Protein AF-A0A7S4CSB8-F1 (afdb_monomer_lite)

Foldseek 3Di:
DPPQVVLVVCVQPDQVLVCVVCVQQVHDNPDGPVNDDPVSCVVSVVSSVVCSVVSVVSSVVSVVVVVVVVVVVVVVVCVVPDDDDDDFDDDPPDTDDDD

Secondary structure (DSSP, 8-state):
-TTTGGGGG-TT--HHHHHHHHHHTT--TT--GGG--HHHHHTTHHHHHHTHHHHHHHHHHHHHHHHHHHHHHHHHHHHHH---------STT------

pLDDT: mean 86.32, std 12.68, range [48.22, 97.94]

Radius of gyration: 25.36 Å; chains: 1; bounding box: 55×28×69 Å

Structure (mmCIF, N/CA/C/O backbone):
data_AF-A0A7S4CSB8-F1
#
_entry.id   AF-A0A7S4CSB8-F1
#
loop_
_atom_site.group_PDB
_atom_site.id
_atom_site.type_symbol
_atom_site.label_atom_id
_atom_site.label_alt_id
_atom_site.label_comp_id
_atom_site.label_asym_id
_atom_site.label_entity_id
_atom_site.label_seq_id
_atom_site.pdbx_PDB_ins_code
_atom_site.Cartn_x
_atom_site.Cartn_y
_atom_site.Cartn_z
_atom_site.occupancy
_atom_site.B_iso_or_equiv
_atom_site.auth_seq_id
_atom_site.auth_comp_id
_atom_site.auth_asym_id
_atom_site.auth_atom_id
_atom_site.pdbx_PDB_model_num
ATOM 1 N N . MET A 1 1 ? -13.111 -15.357 11.139 1.00 52.97 1 MET A N 1
ATOM 2 C CA . MET A 1 1 ? -12.318 -14.185 11.579 1.00 52.97 1 MET A CA 1
ATOM 3 C C . MET A 1 1 ? -10.821 -14.244 11.238 1.00 52.97 1 MET A C 1
ATOM 5 O O . MET A 1 1 ? -10.263 -13.205 10.935 1.00 52.97 1 MET A O 1
ATOM 9 N N . VAL A 1 2 ? -10.141 -15.399 11.220 1.00 54.94 2 VAL A N 1
ATOM 10 C CA . VAL A 1 2 ? -8.661 -15.447 11.063 1.00 54.94 2 VAL A CA 1
ATOM 11 C C . VAL A 1 2 ? -8.088 -15.115 9.653 1.00 54.94 2 VAL A C 1
ATOM 13 O O . VAL A 1 2 ? -6.998 -14.550 9.595 1.00 54.94 2 VAL A O 1
ATOM 16 N N . PRO A 1 3 ? -8.756 -15.365 8.502 1.00 68.81 3 PRO A N 1
ATOM 17 C CA . PRO A 1 3 ? -8.130 -15.148 7.185 1.00 68.81 3 PRO A CA 1
ATOM 18 C C . PRO A 1 3 ? -7.968 -13.688 6.737 1.00 68.81 3 PRO A C 1
ATOM 20 O O . PRO A 1 3 ? -7.199 -13.443 5.809 1.00 68.81 3 PRO A O 1
ATOM 23 N N . CYS A 1 4 ? -8.696 -12.740 7.334 1.00 78.06 4 CYS A N 1
ATOM 24 C CA . CYS A 1 4 ? -8.805 -11.363 6.830 1.00 78.06 4 CYS A CA 1
ATOM 25 C C . CYS A 1 4 ? -7.722 -10.436 7.396 1.00 78.06 4 CYS A C 1
ATOM 27 O O . CYS A 1 4 ? -7.261 -9.530 6.709 1.00 78.06 4 CYS A O 1
ATOM 29 N N . LEU A 1 5 ? -7.247 -10.713 8.617 1.00 82.31 5 LEU A N 1
ATOM 30 C CA . LEU A 1 5 ? -6.250 -9.888 9.307 1.00 82.31 5 LEU A CA 1
ATOM 31 C C . LEU A 1 5 ? -4.921 -9.797 8.548 1.00 82.31 5 LEU A C 1
ATOM 33 O O . LEU A 1 5 ? -4.235 -8.783 8.626 1.00 82.31 5 LEU A O 1
ATOM 37 N N . LYS A 1 6 ? -4.570 -10.823 7.762 1.00 87.50 6 LYS A N 1
ATOM 38 C CA . LYS A 1 6 ? -3.348 -10.807 6.944 1.00 87.50 6 LYS A CA 1
ATOM 39 C C . LYS A 1 6 ? -3.343 -9.684 5.901 1.00 87.50 6 LYS A C 1
ATOM 41 O O . LYS A 1 6 ? -2.276 -9.203 5.547 1.00 87.50 6 LYS A O 1
ATOM 46 N N . PHE A 1 7 ? -4.518 -9.248 5.441 1.00 89.94 7 PHE A N 1
ATOM 47 C CA . PHE A 1 7 ? -4.651 -8.170 4.460 1.00 89.94 7 PHE A CA 1
ATOM 48 C C . PHE A 1 7 ? -4.534 -6.776 5.096 1.00 89.94 7 PHE A C 1
ATOM 50 O O . PHE A 1 7 ? -4.251 -5.812 4.393 1.00 89.94 7 PHE A O 1
ATOM 57 N N . LEU A 1 8 ? -4.679 -6.674 6.423 1.00 88.25 8 LEU A N 1
ATOM 58 C CA . LEU A 1 8 ? -4.570 -5.416 7.171 1.00 88.25 8 LEU A CA 1
ATOM 59 C C . LEU A 1 8 ? -3.128 -4.977 7.431 1.00 88.25 8 LEU A C 1
ATOM 61 O O . LEU A 1 8 ? -2.910 -3.836 7.829 1.00 88.25 8 LEU A O 1
ATOM 65 N N . ARG A 1 9 ? -2.140 -5.859 7.218 1.00 87.56 9 ARG A N 1
ATOM 66 C CA . ARG A 1 9 ? -0.719 -5.515 7.393 1.00 87.56 9 ARG A CA 1
ATOM 67 C C . ARG A 1 9 ? -0.294 -4.370 6.468 1.00 87.56 9 ARG A C 1
ATOM 69 O O . ARG A 1 9 ? 0.610 -3.620 6.811 1.00 87.56 9 ARG A O 1
ATOM 76 N N . GLY A 1 10 ? -0.965 -4.236 5.323 1.00 88.19 10 GLY A N 1
ATOM 77 C CA . GLY A 1 10 ? -0.671 -3.195 4.347 1.00 88.19 10 GLY A CA 1
ATOM 78 C C . GLY A 1 10 ? 0.627 -3.436 3.578 1.00 88.19 10 GLY A C 1
ATOM 79 O O . GLY A 1 10 ? 1.260 -2.478 3.145 1.00 88.19 10 GLY A O 1
ATOM 80 N N . ASP A 1 11 ? 1.031 -4.701 3.399 1.00 89.56 11 ASP A N 1
ATOM 81 C CA . ASP A 1 11 ? 2.153 -5.047 2.521 1.00 89.56 11 ASP A CA 1
ATOM 82 C C . ASP A 1 11 ? 1.888 -4.438 1.133 1.00 89.56 11 ASP A C 1
ATOM 84 O O . ASP A 1 11 ? 0.885 -4.755 0.484 1.00 89.56 11 ASP A O 1
ATOM 88 N N . GLY A 1 12 ? 2.759 -3.517 0.710 1.00 88.25 12 GLY A N 1
ATOM 89 C CA . GLY A 1 12 ? 2.637 -2.804 -0.561 1.00 88.25 12 GLY A CA 1
ATOM 90 C C . GLY A 1 12 ? 1.722 -1.586 -0.594 1.00 88.25 12 GLY A C 1
ATOM 91 O O . GLY A 1 12 ? 1.493 -1.032 -1.667 1.00 88.25 12 GLY A O 1
ATOM 92 N N . PHE A 1 13 ? 1.185 -1.153 0.545 1.00 94.44 13 PHE A N 1
ATOM 93 C CA . PHE A 1 13 ? 0.279 -0.011 0.580 1.00 94.44 13 PHE A CA 1
ATOM 94 C C . PHE A 1 13 ? 1.046 1.301 0.432 1.00 94.44 13 PHE A C 1
ATOM 96 O O . PHE A 1 13 ? 1.976 1.598 1.183 1.00 94.44 13 PHE A O 1
ATOM 103 N N . THR A 1 14 ? 0.586 2.129 -0.498 1.00 93.12 14 THR A N 1
ATOM 104 C CA . THR A 1 14 ? 0.944 3.551 -0.571 1.00 93.12 14 THR A CA 1
ATOM 105 C C . THR A 1 14 ? 0.079 4.372 0.402 1.00 93.12 14 THR A C 1
ATOM 107 O O . THR A 1 14 ? -0.916 3.855 0.927 1.00 93.12 14 THR A O 1
ATOM 110 N N . PRO A 1 15 ? 0.395 5.657 0.655 1.00 92.69 15 PRO A N 1
ATOM 111 C CA . PRO A 1 15 ? -0.443 6.528 1.485 1.00 92.69 15 PRO A CA 1
ATOM 112 C C . PRO A 1 15 ? -1.915 6.575 1.045 1.00 92.69 15 PRO A C 1
ATOM 114 O O . PRO A 1 15 ? -2.817 6.618 1.883 1.00 92.69 15 PRO A O 1
ATOM 117 N N . GLU A 1 16 ? -2.177 6.498 -0.260 1.00 92.94 16 GLU A N 1
ATOM 118 C CA . GLU A 1 16 ? -3.527 6.457 -0.823 1.00 92.94 16 GLU A CA 1
ATOM 119 C C . GLU A 1 16 ? -4.274 5.185 -0.406 1.00 92.94 16 GLU A C 1
ATOM 121 O O . GLU A 1 16 ? -5.427 5.258 0.022 1.00 92.94 16 GLU A O 1
ATOM 126 N N . HIS A 1 17 ? -3.611 4.026 -0.452 1.00 95.06 17 HIS A N 1
ATOM 127 C CA . HIS A 1 17 ? -4.192 2.757 -0.009 1.00 95.06 17 HIS A CA 1
ATOM 128 C C . HIS A 1 17 ? -4.539 2.785 1.482 1.00 95.06 17 HIS A C 1
ATOM 130 O O . HIS A 1 17 ? -5.626 2.356 1.874 1.00 95.06 17 HIS A O 1
ATOM 136 N N . TRP A 1 18 ? -3.658 3.349 2.314 1.00 94.44 18 TRP A N 1
ATOM 137 C CA . TRP A 1 18 ? -3.939 3.546 3.736 1.00 94.44 18 TRP A CA 1
ATOM 138 C C . TRP A 1 18 ? -5.148 4.452 3.960 1.00 94.44 18 TRP A C 1
ATOM 140 O O . TRP A 1 18 ? -6.032 4.100 4.736 1.00 94.44 18 TRP A O 1
ATOM 150 N N . SER A 1 19 ? -5.250 5.561 3.223 1.00 93.12 19 SER A N 1
ATOM 151 C CA . SER A 1 19 ? -6.415 6.451 3.285 1.00 93.12 19 SER A CA 1
ATOM 152 C C . SER A 1 19 ? -7.718 5.728 2.921 1.00 93.12 19 SER A C 1
ATOM 154 O O . SER A 1 19 ? -8.726 5.866 3.620 1.00 93.12 19 SER A O 1
ATOM 156 N N . MET A 1 20 ? -7.700 4.897 1.872 1.00 93.38 20 MET A N 1
ATOM 157 C CA . MET A 1 20 ? -8.851 4.076 1.486 1.00 93.38 20 MET A CA 1
ATOM 158 C C . MET A 1 20 ? -9.229 3.070 2.578 1.00 93.38 20 MET A C 1
ATOM 160 O O . MET A 1 20 ? -10.412 2.936 2.891 1.00 93.38 20 MET A O 1
ATOM 164 N N . MET A 1 21 ? -8.245 2.403 3.189 1.00 93.00 21 MET A N 1
ATOM 165 C CA . MET A 1 21 ? -8.491 1.445 4.268 1.00 93.00 21 MET A CA 1
ATOM 166 C C . MET A 1 21 ? -9.042 2.123 5.524 1.00 93.00 21 MET A C 1
ATOM 168 O O . MET A 1 21 ? -10.017 1.645 6.099 1.00 93.00 21 MET A O 1
ATOM 172 N N . PHE A 1 22 ? -8.483 3.264 5.926 1.00 93.69 22 PHE A N 1
ATOM 173 C CA . PHE A 1 22 ? -8.968 4.022 7.082 1.00 93.69 22 PHE A CA 1
ATOM 174 C C . PHE A 1 22 ? -10.393 4.525 6.867 1.00 93.69 22 PHE A C 1
ATOM 176 O O . PHE A 1 22 ? -11.222 4.431 7.769 1.00 93.69 22 PHE A O 1
ATOM 183 N N . LYS A 1 23 ? -10.714 4.966 5.645 1.00 92.31 23 LYS A N 1
ATOM 184 C CA . LYS A 1 23 ? -12.079 5.336 5.266 1.00 92.31 23 LYS A CA 1
ATOM 185 C C . LYS A 1 23 ? -13.029 4.136 5.292 1.00 92.31 23 LYS A C 1
ATOM 187 O O . LYS A 1 23 ? -14.159 4.281 5.746 1.00 92.31 23 LYS A O 1
ATOM 192 N N . ALA A 1 24 ? -12.589 2.964 4.830 1.00 91.31 24 ALA A N 1
ATOM 193 C CA . ALA A 1 24 ? -13.397 1.746 4.865 1.00 91.31 24 ALA A CA 1
ATOM 194 C C . ALA A 1 24 ? -13.679 1.285 6.304 1.00 91.31 24 ALA A C 1
ATOM 196 O O . ALA A 1 24 ? -14.794 0.865 6.597 1.00 91.31 24 ALA A O 1
ATOM 197 N N . LEU A 1 25 ? -12.710 1.409 7.209 1.00 91.75 25 LEU A N 1
ATOM 198 C CA . LEU A 1 25 ? -12.829 0.981 8.607 1.00 91.75 25 LEU A CA 1
ATOM 199 C C . LEU A 1 25 ? -13.347 2.067 9.559 1.00 91.75 25 LEU A C 1
ATOM 201 O O . LEU A 1 25 ? -13.407 1.841 10.767 1.00 91.75 25 LEU A O 1
ATOM 205 N N . GLU A 1 26 ? -13.718 3.233 9.024 1.00 91.81 26 GLU A N 1
ATOM 206 C CA . GLU A 1 26 ? -14.206 4.377 9.805 1.00 91.81 26 GLU A CA 1
ATOM 207 C C . GLU A 1 26 ? -13.251 4.734 10.957 1.00 91.81 26 GLU A C 1
ATOM 209 O O . GLU A 1 26 ? -13.658 4.984 12.096 1.00 91.81 26 GLU A O 1
ATOM 214 N N . LEU A 1 27 ? -11.953 4.702 10.646 1.00 89.12 27 LEU A N 1
ATOM 215 C CA . LEU A 1 27 ? -10.881 5.115 11.543 1.00 89.12 27 LEU A CA 1
ATOM 216 C C . LEU A 1 27 ? -10.727 6.639 11.520 1.00 89.12 27 LEU A C 1
ATOM 218 O O . LEU A 1 27 ? -11.196 7.317 10.601 1.00 89.12 27 LEU A O 1
ATOM 222 N N . ASP A 1 28 ? -10.086 7.178 12.558 1.00 86.50 28 ASP A N 1
ATOM 223 C CA . ASP A 1 28 ? -9.888 8.620 12.708 1.00 86.50 28 ASP A CA 1
ATOM 224 C C . ASP A 1 28 ? -9.216 9.223 11.459 1.00 86.50 28 ASP A C 1
ATOM 226 O O . ASP A 1 28 ? -8.241 8.686 10.932 1.00 86.50 28 ASP A O 1
ATOM 230 N N . LYS A 1 29 ? -9.736 10.359 10.982 1.00 75.12 29 LYS A N 1
ATOM 231 C CA . LYS A 1 29 ? -9.261 11.044 9.769 1.00 75.12 29 LYS A CA 1
ATOM 232 C C . LYS A 1 29 ? -7.842 11.606 9.904 1.00 75.12 29 LYS A C 1
ATOM 234 O O . LYS A 1 29 ? -7.219 11.894 8.886 1.00 75.12 29 LYS A O 1
ATOM 239 N N . GLY A 1 30 ? -7.351 11.792 11.128 1.00 81.88 30 GLY A N 1
ATOM 240 C CA . GLY A 1 30 ? -5.978 12.194 11.427 1.00 81.88 30 GLY A CA 1
ATOM 241 C C . GLY A 1 30 ? -5.023 11.019 11.638 1.00 81.88 30 GLY A C 1
ATOM 242 O O . GLY A 1 30 ? -3.832 11.249 11.862 1.00 81.88 30 GLY A O 1
ATOM 243 N N . LEU A 1 31 ? -5.519 9.776 11.588 1.00 87.44 31 LEU A N 1
ATOM 244 C CA . LEU A 1 31 ? -4.683 8.593 11.729 1.00 87.44 31 LEU A CA 1
ATOM 245 C C . LEU A 1 31 ? -3.832 8.404 10.474 1.00 87.44 31 LEU A C 1
ATOM 247 O O . LEU A 1 31 ? -4.316 8.434 9.342 1.00 87.44 31 LEU A O 1
ATOM 251 N N . THR A 1 32 ? -2.546 8.186 10.694 1.00 89.50 32 THR A N 1
ATOM 252 C CA . THR A 1 32 ? -1.559 7.927 9.652 1.00 89.50 32 THR A CA 1
ATOM 253 C C . THR A 1 32 ? -0.956 6.542 9.853 1.00 89.50 32 THR A C 1
ATOM 255 O O . THR A 1 32 ? -0.998 5.991 10.955 1.00 89.50 32 THR A O 1
ATOM 258 N N . ALA A 1 33 ? -0.399 5.958 8.790 1.00 88.25 33 ALA A N 1
ATOM 259 C CA . ALA A 1 33 ? 0.177 4.614 8.848 1.00 88.25 33 ALA A CA 1
ATOM 260 C C . ALA A 1 33 ? 1.297 4.493 9.902 1.00 88.25 33 ALA A C 1
ATOM 262 O O . ALA A 1 33 ? 1.419 3.456 10.543 1.00 88.25 33 ALA A O 1
ATOM 263 N N . ASP A 1 34 ? 2.059 5.564 10.146 1.00 90.25 34 ASP A N 1
ATOM 264 C CA . ASP A 1 34 ? 3.107 5.633 11.175 1.00 90.25 34 ASP A CA 1
ATOM 265 C C . ASP A 1 34 ? 2.571 5.642 12.617 1.00 90.25 34 ASP A C 1
ATOM 267 O O . ASP A 1 34 ? 3.275 5.225 13.535 1.00 90.25 34 ASP A O 1
ATOM 271 N N . LYS A 1 35 ? 1.324 6.079 12.829 1.00 90.31 35 LYS A N 1
ATOM 272 C CA . LYS A 1 35 ? 0.659 6.110 14.147 1.00 90.31 35 LYS A CA 1
ATOM 273 C C . LYS A 1 35 ? -0.335 4.968 14.337 1.00 90.31 35 LYS A C 1
ATOM 275 O O . LYS A 1 35 ? -0.988 4.883 15.378 1.00 90.31 35 LYS A O 1
ATOM 280 N N . LEU A 1 36 ? -0.470 4.097 13.341 1.00 90.75 36 LEU A N 1
ATOM 281 C CA . LEU A 1 36 ? -1.399 2.983 13.363 1.00 90.75 36 LEU A CA 1
ATOM 282 C C . LEU A 1 36 ? -0.953 1.936 14.388 1.00 90.75 36 LEU A C 1
ATOM 284 O O . LEU A 1 36 ? 0.093 1.305 14.269 1.00 90.75 36 LEU A O 1
ATOM 288 N N . GLN A 1 37 ? -1.792 1.732 15.394 1.00 91.25 37 GLN A N 1
ATOM 289 C CA . GLN A 1 37 ? -1.612 0.702 16.417 1.00 91.25 37 GLN A CA 1
ATOM 290 C C . GLN A 1 37 ? -2.631 -0.427 16.267 1.00 91.25 37 GLN A C 1
ATOM 292 O O . GLN A 1 37 ? -3.729 -0.212 15.757 1.00 91.25 37 GLN A O 1
ATOM 297 N N . PHE A 1 38 ? -2.297 -1.611 16.786 1.00 87.44 38 PHE A N 1
ATOM 298 C CA . PHE A 1 38 ? -3.146 -2.803 16.704 1.00 87.44 38 PHE A CA 1
ATOM 299 C C . PHE A 1 38 ? -4.550 -2.601 17.293 1.00 87.44 38 PHE A C 1
ATOM 301 O O . PHE A 1 38 ? -5.517 -3.112 16.730 1.00 87.44 38 PHE A O 1
ATOM 308 N N . HIS A 1 39 ? -4.681 -1.826 18.378 1.00 90.44 39 HIS A N 1
ATOM 309 C CA . HIS A 1 39 ? -5.978 -1.602 19.023 1.00 90.44 39 HIS A CA 1
ATOM 310 C C . HIS A 1 39 ? -7.007 -0.981 18.063 1.00 90.44 39 HIS A C 1
ATOM 312 O O . HIS A 1 39 ? -8.156 -1.400 18.080 1.00 90.44 39 HIS A O 1
ATOM 318 N N . HIS A 1 40 ? -6.591 -0.107 17.134 1.00 90.75 40 HIS A N 1
ATOM 319 C CA . HIS A 1 40 ? -7.490 0.491 16.139 1.00 90.75 40 HIS A CA 1
ATOM 320 C C . HIS A 1 40 ? -8.209 -0.558 15.279 1.00 90.75 40 HIS A C 1
ATOM 322 O O . HIS A 1 40 ? -9.341 -0.340 14.858 1.00 90.75 40 HIS A O 1
ATOM 328 N N . PHE A 1 41 ? -7.566 -1.700 15.013 1.00 89.25 41 PHE A N 1
ATOM 329 C CA . PHE A 1 41 ? -8.196 -2.804 14.293 1.00 89.25 41 PHE A CA 1
ATO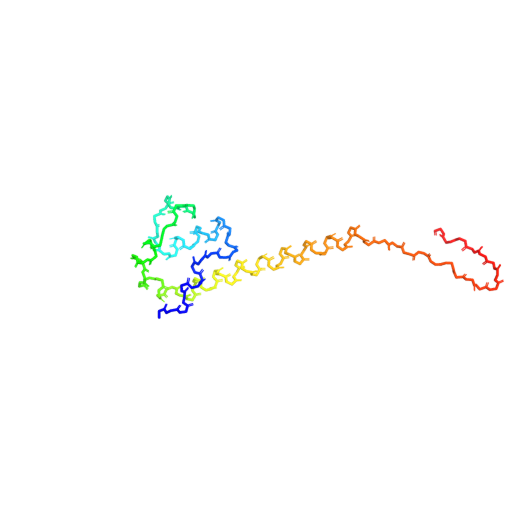M 330 C C . PHE A 1 41 ? -9.067 -3.666 15.203 1.00 89.25 41 PHE A C 1
ATOM 332 O O . PHE A 1 41 ? -10.131 -4.108 14.782 1.00 89.25 41 PHE A O 1
ATOM 339 N N . VAL A 1 42 ? -8.648 -3.894 16.449 1.00 89.31 42 VAL A N 1
ATOM 340 C CA . VAL A 1 42 ? -9.439 -4.665 17.423 1.00 89.31 42 VAL A CA 1
ATOM 341 C C . VAL A 1 42 ? -10.764 -3.962 17.716 1.00 89.31 42 VAL A C 1
ATOM 343 O O . VAL A 1 42 ? -11.812 -4.601 17.672 1.00 89.31 42 VAL A O 1
ATOM 346 N N . ASP A 1 43 ? -10.727 -2.640 17.888 1.00 90.94 43 ASP A N 1
ATOM 347 C CA . ASP A 1 43 ? -11.899 -1.791 18.131 1.00 90.94 43 ASP A CA 1
ATOM 348 C C . ASP A 1 43 ? -12.894 -1.799 16.952 1.00 90.94 43 ASP A C 1
ATOM 350 O O . ASP A 1 43 ? -14.055 -1.419 17.102 1.00 90.94 43 ASP A O 1
ATOM 354 N N . LYS A 1 44 ? -12.452 -2.238 15.765 1.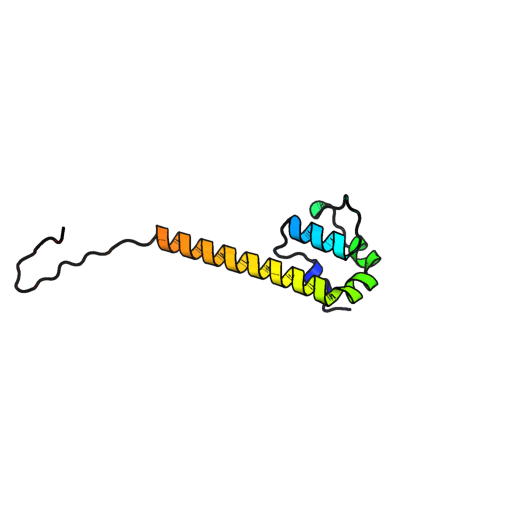00 91.12 44 LYS A N 1
ATOM 355 C CA . LYS A 1 44 ? -13.240 -2.314 14.524 1.00 91.12 44 LYS A CA 1
ATOM 356 C C . LYS A 1 44 ? -13.365 -3.743 13.979 1.00 91.12 44 LYS A C 1
ATOM 358 O O . LYS A 1 44 ? -13.665 -3.919 12.800 1.00 91.12 44 LYS A O 1
ATOM 363 N N . ALA A 1 45 ? -13.151 -4.771 14.806 1.00 89.31 45 ALA A N 1
ATOM 364 C CA . ALA A 1 45 ? -13.092 -6.171 14.369 1.00 89.31 45 ALA A CA 1
ATOM 365 C C . ALA A 1 45 ? -14.362 -6.671 13.648 1.00 89.31 45 ALA A C 1
ATOM 367 O O . ALA A 1 45 ? -14.261 -7.440 12.686 1.00 89.31 45 ALA A O 1
ATOM 368 N N . GLU A 1 46 ? -15.544 -6.215 14.069 1.00 90.06 46 GLU A N 1
ATOM 369 C CA . GLU A 1 46 ? -16.814 -6.530 13.397 1.00 90.06 46 GLU A CA 1
ATOM 370 C C . GLU A 1 46 ? -16.848 -5.930 11.988 1.00 90.06 46 GLU A C 1
ATOM 372 O O . GLU A 1 46 ? -17.008 -6.653 11.007 1.00 90.06 46 GLU A O 1
ATOM 377 N N . LEU A 1 47 ? -16.534 -4.638 11.867 1.00 91.19 47 LEU A N 1
ATOM 378 C CA . LEU A 1 47 ? -16.513 -3.928 10.588 1.00 91.19 47 LEU A CA 1
ATOM 379 C C . LEU A 1 47 ? -15.459 -4.487 9.617 1.00 91.19 47 LEU A C 1
ATOM 381 O O . LEU A 1 47 ? -15.677 -4.525 8.408 1.00 91.19 47 LEU A O 1
ATOM 385 N N . ILE A 1 48 ? -14.319 -4.949 10.139 1.00 91.12 48 ILE A N 1
ATOM 386 C CA . ILE A 1 48 ? -13.288 -5.657 9.363 1.00 91.12 48 ILE A CA 1
ATOM 387 C C . ILE A 1 48 ? -13.832 -6.969 8.798 1.00 91.12 48 ILE A C 1
ATOM 389 O O . ILE A 1 48 ? -13.476 -7.354 7.685 1.00 91.12 48 ILE A O 1
ATOM 393 N N . THR A 1 49 ? -14.656 -7.675 9.571 1.00 90.56 49 THR A N 1
ATOM 394 C CA . THR A 1 49 ? -15.256 -8.938 9.139 1.00 90.56 49 THR A CA 1
ATOM 395 C C . THR A 1 49 ? -16.315 -8.687 8.068 1.00 90.56 49 THR A C 1
ATOM 397 O O . THR A 1 49 ? -16.315 -9.388 7.058 1.00 90.56 49 THR A O 1
ATOM 400 N N . ASP A 1 50 ? -17.132 -7.646 8.231 1.00 92.19 50 ASP A N 1
ATOM 401 C CA . ASP A 1 50 ? -18.159 -7.262 7.256 1.00 92.19 50 ASP A CA 1
ATOM 402 C C . ASP A 1 50 ? -17.556 -6.760 5.937 1.00 92.19 50 ASP A C 1
ATOM 404 O O . ASP A 1 50 ? -18.045 -7.085 4.858 1.00 92.19 50 ASP A O 1
ATOM 408 N N . LYS A 1 51 ? -16.453 -6.003 6.005 1.00 91.56 51 LYS A N 1
ATOM 409 C CA . LYS A 1 51 ? -15.749 -5.445 4.834 1.00 91.56 51 LYS A CA 1
ATOM 410 C C . LYS A 1 51 ? -14.556 -6.293 4.387 1.00 91.56 51 LYS A C 1
ATOM 412 O O . LYS A 1 51 ? -13.652 -5.802 3.709 1.00 91.56 51 LYS A O 1
ATOM 417 N N . ALA A 1 52 ? -14.528 -7.571 4.760 1.00 90.81 52 ALA A N 1
ATOM 418 C CA . ALA A 1 52 ? -13.409 -8.470 4.495 1.00 90.81 52 ALA A CA 1
ATOM 419 C C . ALA A 1 52 ? -13.041 -8.564 3.003 1.00 90.81 52 ALA A C 1
ATOM 421 O O . ALA A 1 52 ? -11.854 -8.563 2.661 1.00 90.81 52 ALA A O 1
ATOM 422 N N . ASP A 1 53 ? -14.043 -8.633 2.125 1.00 91.44 53 ASP A N 1
ATOM 423 C CA . ASP A 1 53 ? -13.832 -8.741 0.681 1.00 91.44 53 ASP A CA 1
ATOM 424 C C . ASP A 1 53 ? -13.280 -7.443 0.081 1.00 91.44 53 ASP A C 1
ATOM 426 O O . ASP A 1 53 ? -12.353 -7.495 -0.729 1.00 91.44 53 ASP A O 1
ATOM 430 N N . ASP A 1 54 ? -13.751 -6.283 0.547 1.00 92.56 54 ASP A N 1
ATOM 431 C CA . ASP A 1 54 ? -13.242 -4.975 0.120 1.00 92.56 54 ASP A CA 1
ATOM 432 C C . ASP A 1 54 ? -11.777 -4.783 0.529 1.00 92.56 54 ASP A C 1
ATOM 434 O O . ASP A 1 54 ? -10.948 -4.341 -0.270 1.00 92.56 54 ASP A O 1
ATOM 438 N N . ILE A 1 55 ? -11.430 -5.164 1.763 1.00 92.94 55 ILE A N 1
ATOM 439 C CA . ILE A 1 55 ? -10.057 -5.097 2.284 1.00 92.94 55 ILE A CA 1
ATOM 440 C C . ILE A 1 55 ? -9.143 -6.023 1.479 1.00 92.94 55 ILE A C 1
ATOM 442 O O . ILE A 1 55 ? -8.035 -5.644 1.095 1.00 92.94 55 ILE A O 1
ATOM 446 N N . LYS A 1 56 ? -9.612 -7.237 1.175 1.00 93.00 56 LYS A N 1
ATOM 447 C CA . LYS A 1 56 ? -8.877 -8.186 0.337 1.00 93.00 56 LYS A CA 1
ATOM 448 C C . LYS A 1 56 ? -8.694 -7.657 -1.087 1.00 93.00 56 LYS A C 1
ATOM 450 O O . LYS A 1 56 ? -7.601 -7.785 -1.636 1.00 93.00 56 LYS A O 1
ATOM 455 N N . ALA A 1 57 ? -9.722 -7.050 -1.676 1.00 93.69 57 ALA A N 1
ATOM 456 C CA . ALA A 1 57 ? -9.648 -6.452 -3.005 1.00 93.69 57 ALA A CA 1
ATOM 457 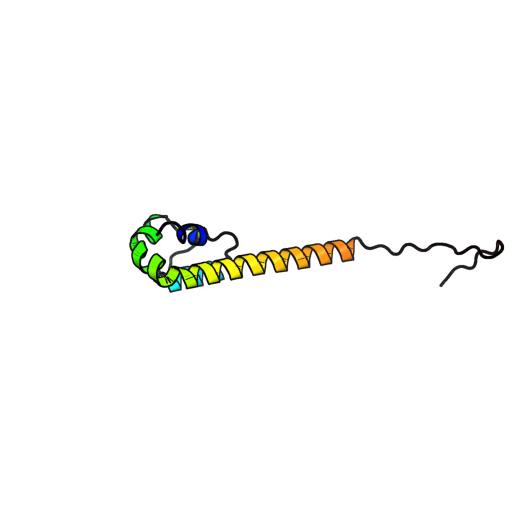C C . ALA A 1 57 ? -8.667 -5.271 -3.043 1.00 93.69 57 ALA A C 1
ATOM 459 O O . ALA A 1 57 ? -7.871 -5.166 -3.978 1.00 93.69 57 ALA A O 1
ATOM 460 N N . LEU A 1 58 ? -8.670 -4.421 -2.011 1.00 95.12 58 LEU A N 1
ATOM 461 C CA . LEU A 1 58 ? -7.703 -3.335 -1.859 1.00 95.12 58 LEU A CA 1
ATOM 462 C C . LEU A 1 58 ? -6.272 -3.877 -1.769 1.00 95.12 58 LEU A C 1
ATOM 464 O O . LEU A 1 58 ? -5.384 -3.379 -2.457 1.00 95.12 58 LEU A O 1
ATOM 468 N N . HIS A 1 59 ? -6.064 -4.936 -0.984 1.00 94.31 59 HIS A N 1
ATOM 469 C CA . HIS A 1 59 ? -4.763 -5.586 -0.872 1.00 94.31 59 HIS A CA 1
ATOM 470 C C . HIS A 1 59 ? -4.286 -6.188 -2.196 1.00 94.31 59 HIS A C 1
ATOM 472 O O . HIS A 1 59 ? -3.149 -5.965 -2.601 1.00 94.31 59 HIS A O 1
ATOM 478 N N . MET A 1 60 ? -5.160 -6.899 -2.910 1.00 94.38 60 MET A N 1
ATOM 479 C CA . MET A 1 60 ? -4.840 -7.443 -4.232 1.00 94.38 60 MET A CA 1
ATOM 480 C C . MET A 1 60 ? -4.482 -6.349 -5.242 1.00 94.38 60 MET A C 1
ATOM 482 O O . MET A 1 60 ? -3.578 -6.549 -6.049 1.00 94.38 60 MET A O 1
ATOM 486 N N . ARG A 1 61 ? -5.156 -5.193 -5.192 1.00 95.75 61 ARG A N 1
ATOM 487 C CA . ARG A 1 61 ? -4.826 -4.047 -6.046 1.00 95.75 61 ARG A CA 1
ATOM 488 C C . ARG A 1 61 ? -3.424 -3.520 -5.750 1.00 95.75 61 ARG A C 1
ATOM 490 O O . ARG A 1 61 ? -2.628 -3.427 -6.676 1.00 95.75 61 ARG A O 1
ATOM 497 N N . ALA A 1 62 ? -3.112 -3.255 -4.481 1.00 96.06 62 ALA A N 1
ATOM 498 C CA . ALA A 1 62 ? -1.794 -2.770 -4.070 1.00 96.06 62 ALA A CA 1
ATOM 499 C C . ALA A 1 62 ? -0.668 -3.723 -4.515 1.00 96.06 62 ALA A C 1
ATOM 501 O O . ALA A 1 62 ? 0.347 -3.295 -5.059 1.00 96.06 62 ALA A O 1
ATOM 502 N N . GLN A 1 63 ? -0.878 -5.032 -4.357 1.00 95.19 63 GLN A N 1
ATOM 503 C CA . GLN A 1 63 ? 0.071 -6.054 -4.807 1.00 95.19 63 GLN A CA 1
ATOM 504 C C . GLN A 1 63 ? 0.231 -6.078 -6.332 1.00 95.19 63 GLN A C 1
ATOM 506 O O . GLN A 1 63 ? 1.353 -6.132 -6.834 1.00 95.19 63 GLN A O 1
ATOM 511 N N . GLY A 1 64 ? -0.871 -5.976 -7.080 1.00 95.25 64 GLY A N 1
ATOM 512 C CA . GLY A 1 64 ? -0.818 -5.873 -8.539 1.00 95.25 64 GLY A CA 1
ATOM 513 C C . GLY A 1 64 ? -0.050 -4.634 -9.012 1.00 95.25 64 GLY A C 1
ATOM 514 O O . GLY A 1 64 ? 0.720 -4.713 -9.966 1.00 95.25 64 GLY A O 1
ATOM 515 N N . GLU A 1 65 ? -0.197 -3.501 -8.322 1.00 96.31 65 GLU A N 1
ATOM 516 C CA . GLU A 1 65 ? 0.551 -2.278 -8.631 1.00 96.31 65 GLU A CA 1
ATOM 517 C C . GLU A 1 65 ? 2.057 -2.420 -8.387 1.00 96.31 65 GLU A C 1
ATOM 519 O O . GLU A 1 65 ? 2.846 -1.901 -9.181 1.00 96.31 65 GLU A O 1
ATOM 524 N N . ILE A 1 66 ? 2.471 -3.131 -7.330 1.00 96.00 66 ILE A N 1
ATOM 525 C CA . ILE A 1 66 ? 3.886 -3.471 -7.116 1.00 96.00 66 ILE A CA 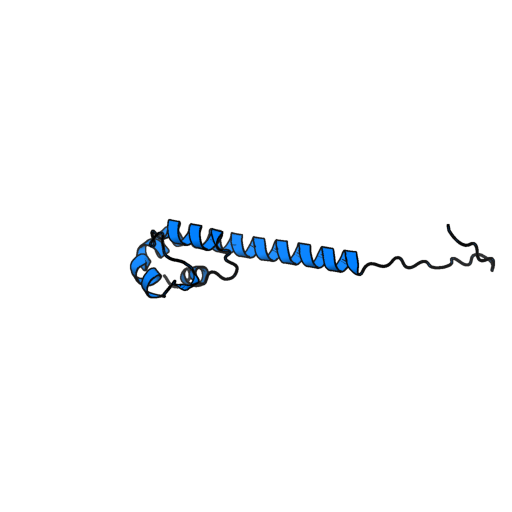1
ATOM 526 C C . ILE A 1 66 ? 4.394 -4.318 -8.275 1.00 96.00 66 ILE A C 1
ATOM 528 O O . ILE A 1 66 ? 5.379 -3.946 -8.905 1.00 96.00 66 ILE A O 1
ATOM 532 N N . GLN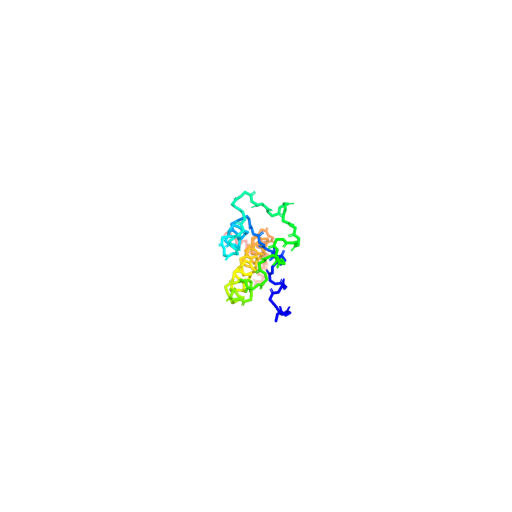 A 1 67 ? 3.687 -5.401 -8.597 1.00 96.50 67 GLN A N 1
ATOM 533 C CA . GLN A 1 67 ? 4.106 -6.334 -9.638 1.00 96.50 67 GLN A CA 1
ATOM 534 C C . GLN A 1 67 ? 4.269 -5.636 -10.997 1.00 96.50 67 GLN A C 1
ATOM 536 O O . GLN A 1 67 ? 5.242 -5.867 -11.713 1.00 96.50 67 GLN A O 1
ATOM 541 N N . ILE A 1 68 ? 3.343 -4.738 -11.349 1.00 97.06 68 ILE A N 1
ATOM 542 C CA . ILE A 1 68 ? 3.442 -3.933 -12.574 1.00 97.06 68 ILE A CA 1
ATOM 543 C C . ILE A 1 68 ? 4.665 -3.012 -12.520 1.00 97.06 68 ILE A C 1
ATOM 545 O O . ILE A 1 68 ? 5.389 -2.886 -13.507 1.00 97.06 68 ILE A O 1
ATOM 549 N N . ARG A 1 69 ? 4.906 -2.350 -11.384 1.00 96.75 69 ARG A N 1
ATOM 550 C CA . ARG A 1 69 ? 6.039 -1.432 -11.219 1.00 96.75 69 ARG A CA 1
ATOM 551 C C . ARG A 1 69 ? 7.375 -2.157 -11.342 1.00 96.75 69 ARG A C 1
ATOM 553 O O . ARG A 1 69 ? 8.265 -1.642 -12.014 1.00 96.75 69 ARG A O 1
ATOM 560 N N . GLU A 1 70 ? 7.484 -3.338 -10.748 1.00 96.62 70 GLU A N 1
ATOM 561 C CA . GLU A 1 70 ? 8.658 -4.206 -10.841 1.00 96.62 70 GLU A CA 1
ATOM 562 C C . GLU A 1 70 ? 8.894 -4.647 -12.288 1.00 96.62 70 GLU A C 1
ATOM 564 O O . GLU A 1 70 ? 9.972 -4.400 -12.823 1.00 96.62 70 GLU A O 1
ATOM 569 N N . ALA A 1 71 ? 7.868 -5.154 -12.978 1.00 97.94 71 ALA A N 1
ATOM 570 C CA . ALA A 1 71 ? 7.983 -5.558 -14.382 1.00 97.94 71 ALA A CA 1
ATOM 571 C C . ALA A 1 71 ? 8.412 -4.397 -15.302 1.00 97.94 71 ALA A C 1
ATOM 573 O O . ALA A 1 71 ? 9.235 -4.562 -16.205 1.00 97.94 71 ALA A O 1
ATOM 574 N N . LEU A 1 72 ? 7.883 -3.191 -15.071 1.00 97.81 72 LEU A N 1
ATOM 575 C CA . LEU A 1 72 ? 8.289 -1.997 -15.817 1.00 97.81 72 LEU A CA 1
ATOM 576 C C . LEU A 1 72 ? 9.729 -1.577 -15.508 1.00 97.81 72 LEU A C 1
ATOM 578 O O . LEU A 1 72 ? 10.415 -1.059 -16.391 1.00 97.81 72 LEU A O 1
ATOM 582 N N . GLN A 1 73 ? 10.186 -1.761 -14.271 1.00 97.38 73 GLN A N 1
ATOM 583 C CA . GLN A 1 73 ? 11.564 -1.487 -13.886 1.00 97.38 73 GLN A CA 1
ATOM 584 C C . GLN A 1 73 ? 12.522 -2.491 -14.535 1.00 97.38 73 GLN A C 1
ATOM 586 O O . GLN A 1 73 ? 13.521 -2.071 -15.113 1.00 97.38 73 GLN A O 1
ATOM 591 N N . GLU A 1 74 ? 12.189 -3.781 -14.524 1.00 97.12 74 GLU A N 1
ATOM 592 C CA . GLU A 1 74 ? 12.955 -4.830 -15.205 1.00 97.12 74 GLU A CA 1
ATOM 593 C C . GLU A 1 74 ? 13.084 -4.554 -16.705 1.00 97.12 74 GLU A C 1
ATOM 595 O O . GLU A 1 74 ? 14.187 -4.596 -17.248 1.00 97.12 74 GLU A O 1
ATOM 600 N N . LEU A 1 75 ? 11.985 -4.177 -17.369 1.00 96.88 75 LEU A N 1
ATOM 601 C CA . LEU A 1 75 ? 11.999 -3.830 -18.792 1.00 96.88 75 LEU A CA 1
ATOM 602 C C . LEU A 1 75 ? 12.925 -2.642 -19.095 1.00 96.88 75 LEU A C 1
ATOM 604 O O . LEU A 1 75 ? 13.616 -2.632 -20.114 1.00 96.88 75 LEU A O 1
ATOM 608 N N . ARG A 1 76 ? 12.954 -1.631 -18.218 1.00 96.25 76 ARG A N 1
ATOM 609 C CA . ARG A 1 76 ? 13.855 -0.476 -18.359 1.00 96.25 76 ARG A CA 1
ATOM 610 C C . ARG A 1 76 ? 15.312 -0.875 -18.177 1.00 96.25 76 ARG A C 1
ATOM 612 O O . ARG A 1 76 ? 16.149 -0.433 -18.958 1.00 96.25 76 ARG A O 1
ATOM 619 N N . THR A 1 77 ? 15.606 -1.701 -17.177 1.00 96.81 77 THR A N 1
ATOM 620 C CA . THR A 1 77 ? 16.954 -2.234 -16.954 1.00 96.81 77 THR A CA 1
ATOM 621 C C . THR A 1 77 ? 17.416 -3.034 -18.167 1.00 96.81 77 THR A C 1
ATOM 623 O O . THR A 1 77 ? 18.474 -2.739 -18.713 1.00 96.81 77 THR A O 1
ATOM 626 N N . TRP A 1 78 ? 16.575 -3.941 -18.674 1.00 95.88 78 TRP A N 1
ATOM 627 C CA . TRP A 1 78 ? 16.857 -4.704 -19.890 1.00 95.88 78 TRP A CA 1
ATOM 628 C C . TRP A 1 78 ? 17.147 -3.792 -21.087 1.00 95.88 78 TRP A C 1
ATOM 630 O O . TRP A 1 78 ? 18.148 -3.977 -21.773 1.00 95.88 78 TRP A O 1
ATOM 640 N N . GLY A 1 79 ? 16.318 -2.768 -21.312 1.00 93.94 79 GLY A N 1
ATOM 641 C CA . GLY A 1 79 ? 16.523 -1.813 -22.402 1.00 93.94 79 GLY A CA 1
ATOM 642 C C . GLY A 1 79 ? 17.828 -1.019 -22.286 1.00 93.94 79 GLY A C 1
ATOM 643 O O . GLY A 1 79 ? 18.460 -0.745 -23.301 1.00 93.94 79 GLY A O 1
ATOM 644 N N . ASN A 1 80 ? 18.254 -0.685 -21.065 1.00 94.12 80 ASN A N 1
ATOM 645 C CA . ASN A 1 80 ? 19.519 0.011 -20.815 1.00 94.12 80 ASN A CA 1
ATOM 646 C C . ASN A 1 80 ? 20.750 -0.894 -20.997 1.00 94.12 80 ASN A C 1
ATOM 648 O O . ASN A 1 80 ? 21.813 -0.403 -21.366 1.00 94.12 80 ASN A O 1
ATOM 652 N N . GLU A 1 81 ? 20.622 -2.193 -20.719 1.00 93.06 81 GLU A N 1
ATOM 653 C CA . GLU A 1 81 ? 21.705 -3.181 -20.836 1.00 93.06 81 GLU A CA 1
ATOM 654 C C . GLU A 1 81 ? 21.817 -3.791 -22.244 1.00 93.06 81 GLU A C 1
ATOM 656 O O . GLU A 1 81 ? 22.827 -4.414 -22.582 1.00 93.06 81 GLU A O 1
ATOM 661 N N . CYS A 1 82 ? 20.795 -3.621 -23.084 1.00 90.38 82 CYS A N 1
ATOM 662 C CA . CYS A 1 82 ? 20.784 -4.142 -24.444 1.00 90.38 82 CYS A CA 1
ATOM 663 C C . CYS A 1 82 ? 21.803 -3.430 -25.343 1.00 90.38 82 CYS A C 1
ATOM 665 O O . CYS A 1 82 ? 21.657 -2.258 -25.682 1.00 90.38 82 CYS A O 1
ATOM 667 N N . CYS A 1 83 ? 22.785 -4.190 -25.825 1.00 84.56 83 CYS A N 1
ATOM 668 C CA . CYS A 1 83 ? 23.750 -3.749 -26.829 1.00 84.56 83 CYS A CA 1
ATOM 669 C C . CYS A 1 83 ? 23.542 -4.500 -28.147 1.00 84.56 83 CYS A C 1
ATOM 671 O O . CYS A 1 83 ? 23.339 -5.716 -28.160 1.00 84.56 83 CYS A O 1
ATOM 673 N N . PHE A 1 84 ? 23.664 -3.794 -29.274 1.00 84.38 84 PHE A N 1
ATOM 674 C CA . PHE A 1 84 ? 23.725 -4.440 -30.583 1.00 84.38 84 PHE A CA 1
ATOM 675 C C . PHE A 1 84 ? 25.052 -5.189 -30.733 1.00 84.38 84 PHE A C 1
ATOM 677 O O . PHE A 1 84 ? 26.123 -4.619 -30.530 1.00 84.38 84 PHE A O 1
ATOM 684 N N . GLN A 1 85 ? 24.982 -6.460 -31.126 1.00 79.19 85 GLN A N 1
ATOM 685 C CA . GLN A 1 85 ? 26.149 -7.235 -31.536 1.00 79.19 85 GLN A CA 1
ATOM 686 C C . GLN A 1 85 ? 26.162 -7.331 -33.058 1.00 79.19 85 GLN A C 1
ATOM 688 O O . GLN A 1 85 ? 25.267 -7.921 -33.664 1.00 79.19 85 GLN A O 1
ATOM 693 N N . THR A 1 86 ? 27.167 -6.727 -33.686 1.00 82.56 86 THR A N 1
ATOM 694 C CA . THR A 1 86 ? 27.390 -6.835 -35.127 1.00 82.56 86 THR A CA 1
ATOM 695 C C . THR A 1 86 ? 28.368 -7.975 -35.390 1.00 82.56 86 THR A C 1
ATOM 697 O O . THR A 1 86 ? 29.441 -8.054 -34.794 1.00 82.56 86 THR A O 1
ATOM 700 N N . PHE A 1 87 ? 27.995 -8.881 -36.291 1.00 77.75 87 PHE A N 1
ATOM 701 C CA . PHE A 1 87 ? 28.864 -9.962 -36.747 1.00 77.75 87 PHE A CA 1
ATOM 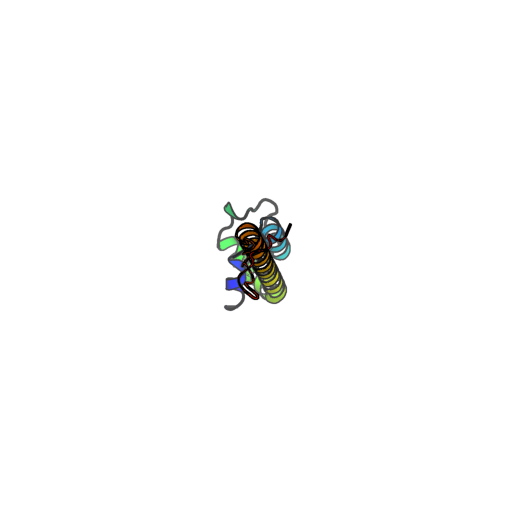702 C C . PHE A 1 87 ? 29.204 -9.734 -38.215 1.00 77.75 87 PHE A C 1
ATOM 704 O O . PHE A 1 87 ? 28.326 -9.465 -39.035 1.00 77.75 87 PHE A O 1
ATOM 711 N N . LEU A 1 88 ? 30.485 -9.854 -38.556 1.00 74.62 88 LEU A N 1
ATOM 712 C CA . LEU A 1 88 ? 30.927 -9.814 -39.945 1.00 74.62 88 LEU A CA 1
ATOM 713 C C . LEU A 1 88 ? 30.550 -11.136 -40.620 1.00 74.62 88 LEU A C 1
ATOM 715 O O . LEU A 1 88 ? 31.059 -12.199 -40.260 1.00 74.62 88 LEU A O 1
ATOM 719 N N . ARG A 1 89 ? 29.661 -11.076 -41.615 1.00 61.50 89 ARG A N 1
ATOM 720 C CA . ARG A 1 89 ? 29.368 -12.219 -42.484 1.00 61.50 89 ARG A CA 1
ATOM 721 C C . ARG A 1 89 ? 30.470 -12.333 -43.537 1.00 61.50 89 ARG A C 1
ATOM 723 O O . ARG A 1 89 ? 30.535 -11.528 -44.458 1.00 61.50 89 ARG A O 1
ATOM 730 N N . SER A 1 90 ? 31.329 -13.341 -43.399 1.00 64.12 90 SER A N 1
ATOM 731 C CA . SER A 1 90 ? 32.327 -13.696 -44.414 1.00 64.12 90 SER A CA 1
ATOM 732 C C . SER A 1 90 ? 31.697 -14.629 -45.449 1.00 64.12 90 SER A C 1
ATOM 734 O O . SER A 1 90 ? 31.622 -15.838 -45.241 1.00 64.12 90 SER A O 1
ATOM 736 N N . GLU A 1 91 ? 31.242 -14.078 -46.574 1.00 63.03 91 GLU A N 1
ATOM 737 C CA . GLU A 1 91 ? 31.073 -14.855 -47.805 1.00 63.03 91 GLU A CA 1
ATOM 738 C C . GLU A 1 91 ? 32.313 -14.633 -48.679 1.00 63.03 91 GLU A C 1
ATOM 740 O O . GLU A 1 91 ? 32.544 -13.550 -49.209 1.00 63.03 91 GLU A O 1
ATOM 745 N N . GLY A 1 92 ? 33.169 -15.654 -48.779 1.00 59.97 92 GLY A N 1
ATOM 746 C CA . GLY A 1 92 ? 34.287 -15.663 -49.730 1.00 59.97 92 GLY A CA 1
ATOM 747 C C . GLY A 1 92 ? 35.468 -14.734 -49.416 1.00 59.97 92 GLY A C 1
ATOM 748 O O . GLY A 1 92 ? 36.157 -14.309 -50.339 1.00 59.97 92 GLY A O 1
ATOM 749 N N . GLY A 1 93 ? 35.739 -14.416 -48.145 1.00 58.16 93 GLY A N 1
ATOM 750 C CA . GLY A 1 93 ? 36.992 -13.754 -47.746 1.00 58.16 93 GLY A CA 1
ATOM 751 C C . GLY A 1 93 ? 37.083 -12.248 -48.028 1.00 58.16 93 GLY A C 1
ATOM 752 O O . GLY A 1 93 ? 38.168 -11.678 -47.919 1.00 58.16 93 GLY A O 1
ATOM 753 N N . ARG A 1 94 ? 35.973 -11.575 -48.355 1.00 56.97 94 ARG A N 1
ATOM 754 C CA . ARG A 1 94 ? 35.917 -10.105 -48.427 1.00 56.97 94 ARG A CA 1
ATOM 755 C C . ARG A 1 94 ? 35.016 -9.543 -47.331 1.00 56.97 94 ARG A C 1
ATOM 757 O O . ARG A 1 94 ? 33.806 -9.724 -47.362 1.00 56.97 94 ARG A O 1
ATOM 764 N N . ASN A 1 95 ? 35.628 -8.837 -46.380 1.00 53.50 95 ASN A N 1
ATOM 765 C CA . ASN A 1 95 ? 34.920 -8.041 -45.378 1.00 53.50 95 ASN A CA 1
ATOM 766 C C . ASN A 1 95 ? 34.297 -6.813 -46.052 1.00 53.50 95 ASN A C 1
ATOM 768 O O . ASN A 1 95 ? 35.022 -5.974 -46.585 1.00 53.50 95 ASN A O 1
ATOM 772 N N . VAL A 1 96 ? 32.973 -6.689 -45.987 1.00 55.50 96 VAL A N 1
ATOM 773 C CA . VAL A 1 96 ? 32.254 -5.450 -46.310 1.00 55.50 96 VAL A CA 1
ATOM 774 C C . VAL A 1 96 ? 31.665 -4.871 -45.019 1.00 55.50 96 VAL A C 1
ATOM 776 O O . VAL A 1 96 ? 30.904 -5.568 -44.346 1.00 55.50 96 VAL A O 1
ATOM 779 N N . PRO A 1 97 ? 32.033 -3.639 -44.618 1.00 48.22 97 PRO A N 1
ATOM 780 C CA . PRO A 1 97 ? 31.434 -2.994 -43.457 1.00 48.22 97 PRO A CA 1
ATOM 781 C C . PRO A 1 97 ? 29.995 -2.581 -43.783 1.00 48.22 97 PRO A C 1
ATOM 783 O O . PRO A 1 97 ? 29.743 -1.969 -44.821 1.00 48.22 97 PRO A O 1
ATOM 786 N N . LEU A 1 98 ? 29.057 -2.926 -42.902 1.00 56.09 98 LEU A N 1
ATOM 787 C CA . LEU A 1 98 ? 27.675 -2.457 -42.981 1.00 56.09 98 LEU A CA 1
ATOM 788 C C . LEU A 1 98 ? 27.597 -1.101 -42.270 1.00 56.09 98 LEU A C 1
ATOM 790 O O . LEU A 1 98 ? 27.860 -1.030 -41.068 1.00 56.09 98 LEU A O 1
ATOM 794 N N . VAL A 1 99 ? 27.319 -0.051 -43.051 1.00 53.47 99 VAL A N 1
ATOM 795 C CA . VAL A 1 99 ? 26.989 1.310 -42.589 1.00 53.47 99 VAL A CA 1
ATOM 796 C C . VAL A 1 99 ? 25.507 1.376 -42.257 1.00 53.47 99 VAL A C 1
ATOM 798 O O . VAL A 1 99 ? 24.720 0.839 -43.069 1.00 53.47 99 VAL A O 1
#

Organism: NCBI:txid73025

Sequence (99 aa):
MVPCLKFLRGDGFTPEHWSMMFKALELDKGLTADKLQFHHFVDKAELITDKADDIKALHMRAQGEIQIREALQELRTWGNECCFQTFLRSEGGRNVPLV

InterPro domains:
  IPR013602 Dynein heavy chain, linker [PF08393] (2-87)